Protein AF-A0AAV5UYU9-F1 (afdb_monomer)

pLDDT: mean 87.35, std 13.4, range [44.94, 98.0]

Foldseek 3Di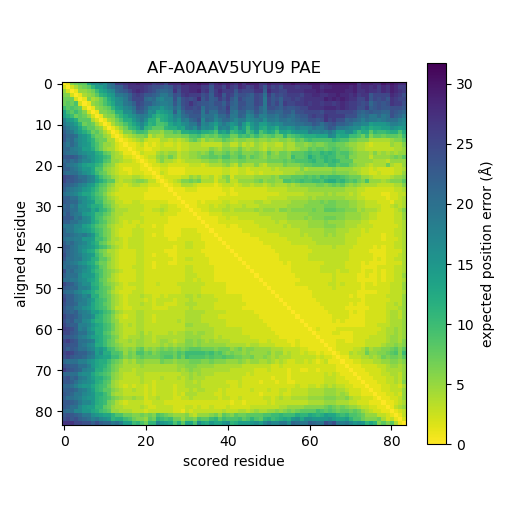:
DDPDPPPPDPPQFDWDDFPQWIDRLFWIDGPPDDIDGDDPVLSVLVVVLVVQQVVLVVVCVCVVVVNDPRDDRRDDDDDDPDGD

Radius of gyration: 17.73 Å; Cα contacts (8 Å, |Δi|>4): 84; chains: 1; bounding box: 38×56×36 Å

Organism: NCBI:txid1538716

Nearest PDB structures (foldseek):
  8t5j-assembly1_A  TM=3.826E-01  e=1.576E+00  Francisella philomiragia
  6akf-assembly4_G  TM=4.716E-01  e=7.646E+00  Mus musculus

Secondary structure (DSSP, 8-state):
------------PPPEEETTEEE-SSEEEETTS--EEPPHHHHHHHHHHHHHHHHHHHHHHHHHTTSSPPPPPPPPP--SS---

Solvent-accessible surface area (backbone atoms only — not comparable to full-atom values): 5382 Å² total; per-residue (Å²): 137,85,84,80,80,79,80,79,76,80,78,82,53,65,77,44,77,55,81,66,29,39,30,50,76,50,39,43,37,38,81,97,52,81,71,38,73,54,52,72,69,54,46,52,51,51,53,52,47,53,54,44,47,57,51,44,53,54,42,46,56,34,25,80,69,70,74,46,70,83,66,78,77,72,76,79,88,73,89,55,94,69,74,121

Mean predicted aligned error: 7.45 Å

Structure (mmCIF, N/CA/C/O backbone):
data_AF-A0AAV5UYU9-F1
#
_entry.id   AF-A0AAV5UYU9-F1
#
loop_
_atom_site.group_PDB
_atom_site.id
_atom_site.type_symbol
_atom_site.label_atom_id
_atom_site.label_alt_id
_atom_site.label_comp_id
_atom_site.label_asym_id
_atom_site.label_entity_id
_atom_site.label_seq_id
_atom_site.pdbx_PDB_ins_code
_atom_site.Cartn_x
_atom_site.Cartn_y
_atom_site.Cartn_z
_atom_site.occupancy
_atom_site.B_iso_or_equiv
_atom_site.auth_seq_id
_atom_site.auth_comp_id
_atom_site.auth_asym_id
_atom_site.auth_atom_id
_atom_site.pdbx_PDB_model_num
ATOM 1 N N . LEU A 1 1 ? -9.839 44.333 14.157 1.00 44.94 1 LEU A N 1
ATOM 2 C CA . LEU A 1 1 ? -10.588 43.121 13.761 1.00 44.94 1 LEU A CA 1
ATOM 3 C C . LEU A 1 1 ? -9.643 42.270 12.907 1.00 44.94 1 LEU A C 1
ATOM 5 O O . LEU A 1 1 ? -9.443 42.599 11.747 1.00 44.94 1 LEU A O 1
ATOM 9 N N . PHE A 1 2 ? -8.948 41.287 13.487 1.00 49.00 2 PHE A N 1
ATOM 10 C CA . PHE A 1 2 ? -8.052 40.400 12.731 1.00 49.00 2 PHE A CA 1
ATOM 11 C C . PHE A 1 2 ? -8.866 39.196 12.247 1.00 49.00 2 PHE A C 1
ATOM 13 O O . PHE A 1 2 ? -9.227 38.332 13.040 1.00 49.00 2 PHE A O 1
ATOM 20 N N . LEU A 1 3 ? -9.205 39.174 10.957 1.00 57.22 3 LEU A N 1
ATOM 21 C CA . LEU A 1 3 ? -9.784 38.007 10.292 1.00 57.22 3 LEU A CA 1
ATOM 22 C C . LEU A 1 3 ? -8.676 36.961 10.125 1.00 57.22 3 LEU A C 1
ATOM 24 O O . LEU A 1 3 ? -7.861 37.049 9.210 1.00 57.22 3 LEU A O 1
ATOM 28 N N . ALA A 1 4 ? -8.617 35.998 11.044 1.00 61.50 4 ALA A N 1
ATOM 29 C CA . ALA A 1 4 ? -7.784 34.814 10.892 1.00 61.50 4 ALA A CA 1
ATOM 30 C C . ALA A 1 4 ? -8.426 33.904 9.835 1.00 61.50 4 ALA A C 1
ATOM 32 O O . ALA A 1 4 ? -9.445 33.262 10.083 1.00 61.50 4 ALA A O 1
ATOM 33 N N . LEU A 1 5 ? -7.850 33.892 8.633 1.00 64.31 5 LEU A N 1
ATOM 34 C CA . LEU A 1 5 ? -8.236 32.992 7.554 1.00 64.31 5 LEU A CA 1
ATOM 35 C C . LEU A 1 5 ? -7.653 31.604 7.870 1.00 64.31 5 LEU A C 1
ATOM 37 O O . LEU A 1 5 ? -6.476 31.345 7.625 1.00 64.31 5 LEU A O 1
ATOM 41 N N . SER A 1 6 ? -8.448 30.727 8.482 1.00 66.19 6 SER A N 1
ATOM 42 C CA . SER A 1 6 ? -8.064 29.331 8.707 1.00 66.19 6 SER A CA 1
ATOM 43 C C . SER A 1 6 ? -7.948 28.617 7.358 1.00 66.19 6 SER A C 1
ATOM 45 O O . SER A 1 6 ? -8.951 28.261 6.742 1.00 66.19 6 SER A O 1
ATOM 47 N N . LEU A 1 7 ? -6.715 28.433 6.882 1.00 61.62 7 LEU A N 1
ATOM 48 C CA . LEU A 1 7 ? -6.386 27.565 5.753 1.00 61.62 7 LEU A CA 1
ATOM 49 C C . LEU A 1 7 ? -6.716 26.123 6.148 1.00 61.62 7 LEU A C 1
ATOM 51 O O . LEU A 1 7 ? -5.929 25.462 6.821 1.00 61.62 7 LEU A O 1
ATOM 55 N N . VAL A 1 8 ? -7.893 25.637 5.759 1.00 63.03 8 VAL A N 1
ATOM 56 C CA . VAL A 1 8 ? -8.216 24.214 5.867 1.00 63.03 8 VAL A CA 1
ATOM 57 C C . VAL A 1 8 ? -7.426 23.502 4.771 1.00 63.03 8 VAL A C 1
ATOM 59 O O . VAL A 1 8 ? -7.789 23.565 3.596 1.00 63.03 8 VAL A O 1
ATOM 62 N N . SER A 1 9 ? -6.302 22.877 5.120 1.00 60.59 9 SER A N 1
ATOM 63 C CA . SER A 1 9 ? -5.588 22.000 4.195 1.00 60.59 9 SER A CA 1
ATOM 64 C C . SER A 1 9 ? -6.434 20.752 3.967 1.00 60.59 9 SER A C 1
ATOM 66 O O . SER A 1 9 ? -6.616 19.945 4.875 1.00 60.59 9 SER A O 1
ATOM 68 N N . ALA A 1 10 ? -6.964 20.591 2.756 1.00 59.31 10 ALA A N 1
ATOM 69 C CA . ALA A 1 10 ? -7.518 19.315 2.332 1.00 59.31 10 ALA A CA 1
ATOM 70 C C . ALA A 1 10 ? -6.359 18.314 2.230 1.00 59.31 10 ALA A C 1
ATOM 72 O O . ALA A 1 10 ? -5.571 18.358 1.285 1.00 59.31 10 ALA A O 1
ATOM 73 N N . GLU A 1 11 ? -6.219 17.446 3.229 1.00 59.78 11 GLU A N 1
ATOM 74 C CA . GLU A 1 11 ? -5.290 16.326 3.151 1.00 59.78 11 GLU A CA 1
ATOM 75 C C . GLU A 1 11 ? -5.847 15.319 2.140 1.00 59.78 11 GLU A C 1
ATOM 77 O O . GLU A 1 11 ? -6.816 14.599 2.387 1.00 59.78 11 GLU A O 1
ATOM 82 N N . TYR A 1 12 ? -5.265 15.317 0.940 1.00 60.38 12 TYR A N 1
ATOM 83 C CA . TYR A 1 12 ? -5.555 14.318 -0.079 1.00 60.38 12 TYR A CA 1
ATOM 84 C C . TYR A 1 12 ? -4.907 13.001 0.335 1.00 60.38 12 TYR A C 1
ATOM 86 O O . TYR A 1 12 ? -3.759 12.720 -0.011 1.00 60.38 12 TYR A O 1
ATOM 94 N N . TYR A 1 13 ? -5.640 12.180 1.079 1.00 67.44 13 TYR A N 1
ATOM 95 C CA . TYR A 1 13 ? -5.172 10.836 1.368 1.00 67.44 13 TYR A CA 1
ATOM 96 C C . TYR A 1 13 ? -5.313 9.946 0.135 1.00 67.44 13 TYR A C 1
ATOM 98 O O . TYR A 1 13 ? -6.410 9.743 -0.398 1.00 67.44 13 TYR A O 1
ATOM 106 N N . MET A 1 14 ? -4.188 9.391 -0.308 1.00 75.81 14 MET A N 1
ATOM 107 C CA . MET A 1 14 ? -4.156 8.437 -1.409 1.00 75.81 14 MET A CA 1
ATOM 108 C C . MET A 1 14 ? -4.890 7.153 -1.000 1.00 75.81 14 MET A C 1
ATOM 110 O O . MET A 1 14 ? -4.551 6.523 0.003 1.00 75.81 14 MET A O 1
ATOM 114 N N . GLN A 1 15 ? -5.901 6.766 -1.779 1.00 85.25 15 GLN A N 1
ATOM 115 C CA . GLN A 1 15 ? -6.623 5.515 -1.559 1.00 85.25 15 GLN A CA 1
ATOM 116 C C . GLN A 1 15 ? -5.764 4.351 -2.047 1.00 85.25 15 GLN A C 1
ATOM 118 O O . GLN A 1 15 ? -5.364 4.321 -3.210 1.00 85.25 15 GLN A O 1
ATOM 123 N N . TH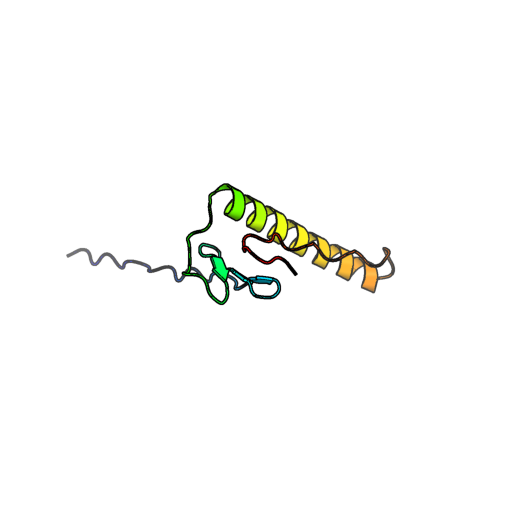R A 1 16 ? -5.496 3.389 -1.172 1.00 87.06 16 THR A N 1
ATOM 124 C CA . THR A 1 16 ? -4.720 2.192 -1.513 1.00 87.06 16 THR A CA 1
ATOM 125 C C . THR A 1 16 ? -5.574 0.950 -1.280 1.00 87.06 16 THR A C 1
ATOM 127 O O . THR A 1 16 ? -6.262 0.872 -0.267 1.00 87.06 16 THR A O 1
ATOM 130 N N . TYR A 1 17 ? -5.550 -0.009 -2.208 1.00 87.38 17 TYR A N 1
ATOM 131 C CA . TYR A 1 17 ? -6.410 -1.195 -2.178 1.00 87.38 17 TYR A CA 1
ATOM 132 C C . TYR A 1 17 ? -5.582 -2.481 -2.119 1.00 87.38 17 TYR A C 1
ATOM 134 O O . TYR A 1 17 ? -4.588 -2.604 -2.830 1.00 87.38 17 TYR A O 1
ATOM 142 N N . SER A 1 18 ? -6.014 -3.439 -1.298 1.00 82.88 18 SER A N 1
ATOM 143 C CA . SER A 1 18 ? -5.436 -4.783 -1.184 1.00 82.88 18 SER A CA 1
ATOM 144 C C . SER A 1 18 ? -6.559 -5.811 -1.056 1.00 82.88 18 SER A C 1
ATOM 146 O O . SER A 1 18 ? -7.071 -6.022 0.040 1.00 82.88 18 SER A O 1
ATOM 148 N N . GLY A 1 19 ? -6.971 -6.444 -2.156 1.00 82.81 19 GLY A N 1
ATOM 149 C CA . GLY A 1 19 ? -8.093 -7.391 -2.137 1.00 82.81 19 GLY A CA 1
ATOM 150 C C . GLY A 1 19 ? -9.386 -6.728 -1.642 1.00 82.81 19 GLY A C 1
ATOM 151 O O . GLY A 1 19 ? -9.874 -5.781 -2.257 1.00 82.81 19 GLY A O 1
ATOM 152 N N . THR A 1 20 ? -9.918 -7.194 -0.509 1.00 84.44 20 THR A N 1
ATOM 153 C CA . THR A 1 20 ? -11.108 -6.631 0.162 1.00 84.44 20 THR A CA 1
ATOM 154 C C . THR A 1 20 ? -10.812 -5.410 1.043 1.00 84.44 20 THR A C 1
ATOM 156 O O . THR A 1 20 ? -11.738 -4.843 1.629 1.00 84.44 20 THR A O 1
ATOM 159 N N . CYS A 1 21 ? -9.547 -4.997 1.140 1.00 89.69 21 CYS A N 1
ATOM 160 C CA . CYS A 1 21 ? -9.087 -3.892 1.974 1.00 89.69 21 CYS A CA 1
ATOM 161 C C . CYS A 1 21 ? -8.942 -2.596 1.194 1.00 89.69 21 CYS A C 1
ATOM 163 O O . CYS A 1 21 ? -8.367 -2.576 0.102 1.00 89.69 21 CYS A O 1
ATOM 165 N N . ARG A 1 22 ? -9.351 -1.491 1.813 1.00 92.25 22 ARG A N 1
ATOM 166 C CA . ARG A 1 22 ? -9.046 -0.132 1.364 1.00 92.25 22 ARG A CA 1
ATOM 167 C C . ARG A 1 22 ? -8.438 0.672 2.508 1.00 92.25 22 ARG A C 1
ATOM 169 O O . ARG A 1 22 ? -8.913 0.616 3.637 1.00 92.25 22 ARG A O 1
ATOM 176 N N . TYR A 1 23 ? -7.437 1.478 2.190 1.00 92.31 23 TYR A N 1
ATOM 177 C CA . TYR A 1 23 ? -6.736 2.360 3.115 1.00 92.31 23 TYR A CA 1
ATOM 178 C C . TYR A 1 23 ? -6.836 3.806 2.628 1.00 92.31 23 TYR A C 1
ATOM 180 O O . TYR A 1 23 ? -6.521 4.071 1.469 1.00 92.31 23 TYR A O 1
ATOM 188 N N . ASN A 1 24 ? -7.217 4.745 3.498 1.00 88.88 24 ASN A N 1
ATOM 189 C CA . ASN A 1 24 ? -7.219 6.187 3.194 1.00 88.88 24 ASN A CA 1
ATOM 190 C C . ASN A 1 24 ? -6.143 6.946 3.988 1.00 88.88 24 ASN A C 1
ATOM 192 O O . ASN A 1 24 ? -6.400 8.020 4.518 1.00 88.88 24 ASN A O 1
ATOM 196 N N . GLY A 1 25 ? -4.957 6.360 4.146 1.00 83.06 25 GLY A N 1
ATOM 197 C CA . GLY A 1 25 ? -3.840 6.975 4.873 1.00 83.06 25 GLY A CA 1
ATOM 198 C C . GLY A 1 25 ? -4.000 7.055 6.396 1.00 83.06 25 GLY A C 1
ATOM 199 O O . GLY A 1 25 ? -2.996 7.225 7.071 1.00 83.06 25 GLY A O 1
ATOM 200 N N . MET A 1 26 ? -5.209 6.894 6.943 1.00 90.81 26 MET A N 1
ATOM 201 C CA . MET A 1 26 ? -5.448 6.882 8.396 1.00 90.81 26 MET A CA 1
ATOM 202 C C . MET A 1 26 ? -6.422 5.800 8.859 1.00 90.81 26 MET A C 1
ATOM 204 O O . MET A 1 26 ? -6.436 5.454 10.034 1.00 90.81 26 MET A O 1
ATOM 208 N N . THR A 1 27 ? -7.270 5.287 7.970 1.00 94.19 27 THR A N 1
ATOM 209 C CA . THR A 1 27 ? -8.341 4.336 8.290 1.00 94.19 27 THR A CA 1
ATOM 210 C C . THR A 1 27 ? -8.195 3.087 7.432 1.00 94.19 27 THR A C 1
ATOM 212 O O . THR A 1 27 ? -7.931 3.172 6.227 1.00 94.19 27 THR A O 1
ATOM 215 N N . VAL A 1 28 ? -8.405 1.932 8.057 1.00 94.75 28 VAL A N 1
ATOM 216 C CA . VAL A 1 28 ? -8.584 0.639 7.398 1.00 94.75 28 VAL A CA 1
ATOM 217 C C . VAL A 1 28 ? -10.075 0.405 7.189 1.00 94.75 28 VAL A C 1
ATOM 219 O O . VAL A 1 28 ? -10.863 0.479 8.131 1.00 94.75 28 VAL A O 1
ATOM 222 N N . TYR A 1 29 ? -10.453 0.110 5.949 1.00 94.25 29 TYR A N 1
ATOM 223 C CA . TYR A 1 29 ? -11.791 -0.326 5.569 1.00 94.25 29 TYR A CA 1
ATOM 224 C C . TYR A 1 29 ? -11.713 -1.761 5.055 1.00 94.25 29 TYR A C 1
ATOM 226 O O . TYR A 1 29 ? -10.953 -2.037 4.126 1.00 94.25 29 TYR A O 1
ATOM 234 N N . GLU A 1 30 ? -12.529 -2.647 5.614 1.00 93.75 30 GLU A N 1
ATOM 235 C CA . GLU A 1 30 ? -12.653 -4.042 5.192 1.00 93.75 30 GLU A CA 1
ATOM 236 C C . GLU A 1 30 ? -14.134 -4.388 5.027 1.00 93.75 30 GLU A C 1
ATOM 238 O O . GLU A 1 30 ? -14.971 -3.999 5.840 1.00 93.75 30 GLU A O 1
ATOM 243 N N . SER A 1 31 ? -14.481 -5.106 3.959 1.00 88.94 31 SER A N 1
ATOM 244 C CA . SER A 1 31 ? -15.861 -5.559 3.761 1.00 88.94 31 SER A CA 1
ATOM 245 C C . SER A 1 31 ? -16.299 -6.482 4.905 1.00 88.94 31 SER A C 1
ATOM 247 O O . SER A 1 31 ? -15.617 -7.457 5.204 1.00 88.94 31 SER A O 1
ATOM 249 N N . GLY A 1 32 ? -17.439 -6.180 5.535 1.00 91.19 32 GLY A N 1
ATOM 250 C CA . GLY A 1 32 ? -17.983 -6.971 6.646 1.00 91.19 32 GLY A CA 1
ATOM 251 C C . GLY A 1 32 ? -17.472 -6.586 8.039 1.00 91.19 32 GLY A C 1
ATOM 252 O O . GLY A 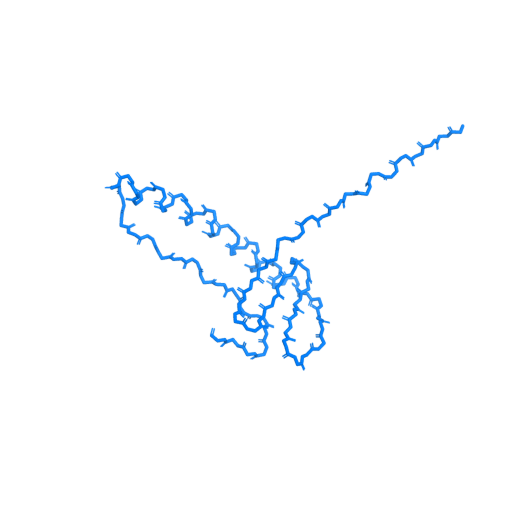1 32 ? -17.908 -7.197 9.010 1.00 91.19 32 GLY A O 1
ATOM 253 N N . TYR A 1 33 ? -16.612 -5.569 8.151 1.00 92.75 33 TYR A N 1
ATOM 254 C CA . TYR A 1 33 ? -16.105 -5.054 9.424 1.00 92.75 33 TYR A CA 1
ATOM 255 C C . TYR A 1 33 ? -16.278 -3.536 9.509 1.00 92.75 33 TYR A C 1
ATOM 257 O O . TYR A 1 33 ? -16.257 -2.835 8.493 1.00 92.75 33 TYR A O 1
ATOM 265 N N . ASP A 1 34 ? -16.420 -3.021 10.730 1.00 95.44 34 ASP A N 1
ATOM 266 C CA . ASP A 1 34 ? -16.461 -1.578 10.950 1.00 95.44 34 ASP A CA 1
ATOM 267 C C . ASP A 1 34 ? -15.105 -0.936 10.606 1.00 95.44 34 ASP A C 1
ATOM 269 O O . ASP A 1 34 ? -14.051 -1.502 10.923 1.00 95.44 34 ASP A O 1
ATOM 273 N N . PRO A 1 35 ? -15.093 0.255 9.974 1.00 95.25 35 PRO A N 1
ATOM 274 C CA . PRO A 1 35 ? -13.859 0.986 9.729 1.00 95.25 35 PRO A CA 1
ATOM 275 C C . PRO A 1 35 ? -13.122 1.272 11.035 1.00 95.25 35 PRO A C 1
ATOM 277 O O . PRO A 1 35 ? -13.726 1.707 12.017 1.00 95.25 35 PRO A O 1
ATOM 280 N N . ARG A 1 36 ? -11.800 1.100 11.026 1.00 95.81 36 ARG A N 1
ATOM 281 C CA . ARG A 1 36 ? -10.958 1.360 12.199 1.00 95.81 36 ARG A CA 1
ATOM 282 C C . ARG A 1 36 ? -9.776 2.261 11.860 1.00 95.81 36 ARG A C 1
ATOM 284 O O . ARG A 1 36 ? -9.274 2.197 10.734 1.00 95.81 36 ARG A O 1
ATOM 291 N N . PRO A 1 37 ? -9.290 3.074 12.811 1.00 96.06 37 PRO A N 1
ATOM 292 C CA . PRO A 1 37 ? -8.044 3.796 12.612 1.00 96.06 37 PRO A CA 1
ATOM 293 C C . PRO A 1 37 ? -6.881 2.814 12.425 1.00 96.06 37 PRO A C 1
ATOM 295 O O . PRO A 1 37 ? -6.876 1.703 12.969 1.00 96.06 37 PRO A O 1
ATOM 298 N N . MET A 1 38 ? -5.896 3.243 11.646 1.00 94.81 38 MET A N 1
ATOM 299 C CA . MET A 1 38 ? -4.600 2.587 11.573 1.00 94.81 38 MET A CA 1
ATOM 300 C C . MET A 1 38 ? -3.841 2.787 12.884 1.00 94.81 38 MET A C 1
ATOM 302 O O . MET A 1 38 ? -3.913 3.850 13.503 1.00 94.81 38 MET A O 1
ATOM 306 N N . THR A 1 39 ? -3.081 1.778 13.297 1.00 96.50 39 THR A N 1
ATOM 307 C CA . THR A 1 39 ? -2.095 1.939 14.370 1.00 96.50 39 THR A CA 1
ATOM 308 C C . THR A 1 39 ? -0.868 2.701 13.858 1.00 96.50 39 THR A C 1
ATOM 310 O O . THR A 1 39 ? -0.628 2.789 12.652 1.00 96.50 39 THR A O 1
ATOM 313 N N . ASN A 1 40 ? -0.039 3.221 14.767 1.00 96.44 40 ASN A N 1
ATOM 314 C CA . ASN A 1 40 ? 1.219 3.877 14.387 1.00 96.44 40 ASN A CA 1
ATOM 315 C C . ASN A 1 40 ? 2.152 2.942 13.599 1.00 96.44 40 ASN A C 1
ATOM 317 O O . ASN A 1 40 ? 2.825 3.380 12.668 1.00 96.44 40 ASN A O 1
ATOM 321 N N . ASP A 1 41 ? 2.163 1.651 13.929 1.00 97.12 41 ASP A N 1
ATOM 322 C CA . ASP A 1 41 ? 2.983 0.667 13.224 1.00 97.12 41 ASP A CA 1
ATOM 323 C C . ASP A 1 41 ? 2.461 0.402 11.805 1.00 97.12 41 ASP A C 1
ATOM 325 O O . ASP A 1 41 ? 3.253 0.276 10.870 1.00 97.12 41 ASP A O 1
ATOM 329 N N . GLU A 1 42 ? 1.140 0.371 11.614 1.00 95.25 42 GLU A N 1
ATOM 330 C CA . GLU A 1 42 ? 0.511 0.241 10.292 1.00 95.25 42 GLU A CA 1
ATOM 331 C C . GLU A 1 42 ? 0.785 1.475 9.420 1.00 95.25 42 GLU A C 1
ATOM 333 O O . GLU A 1 42 ? 1.141 1.344 8.246 1.00 95.25 42 GLU A O 1
ATOM 338 N N . LEU A 1 43 ? 0.715 2.675 10.008 1.00 94.75 43 LEU A N 1
ATOM 339 C CA . LEU A 1 43 ? 1.093 3.925 9.342 1.00 94.75 43 LEU A CA 1
ATOM 340 C C . LEU A 1 43 ? 2.560 3.898 8.897 1.00 94.75 43 LEU A C 1
ATOM 342 O O . LEU A 1 43 ? 2.866 4.197 7.741 1.00 94.75 43 LEU A O 1
ATOM 346 N N . ASN A 1 44 ? 3.469 3.473 9.776 1.00 95.69 44 ASN A N 1
ATOM 347 C CA . ASN A 1 44 ? 4.890 3.348 9.451 1.00 95.69 44 ASN A CA 1
ATOM 348 C C . ASN A 1 44 ? 5.133 2.344 8.313 1.00 95.69 44 ASN A C 1
ATOM 350 O O . ASN A 1 44 ? 5.925 2.611 7.407 1.00 95.69 44 ASN A O 1
ATOM 354 N N . GLN A 1 45 ? 4.417 1.218 8.300 1.00 95.31 45 GLN A N 1
ATOM 355 C CA . GLN A 1 45 ? 4.491 0.250 7.202 1.00 95.31 45 GLN A CA 1
ATOM 356 C C . GLN A 1 45 ? 3.986 0.836 5.874 1.00 95.31 45 GLN A C 1
ATOM 358 O O . GLN A 1 45 ? 4.604 0.608 4.832 1.00 95.31 45 GLN A O 1
ATOM 363 N N . MET A 1 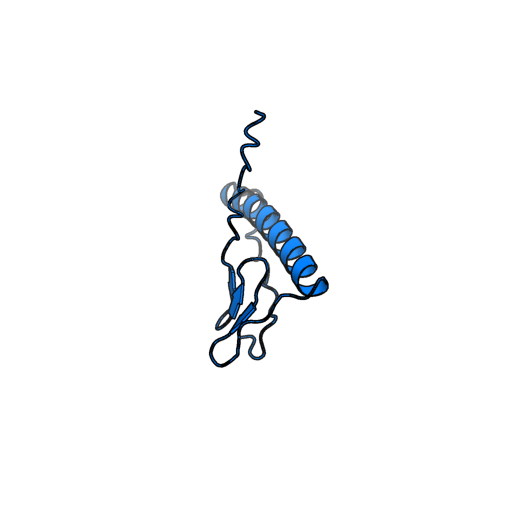46 ? 2.924 1.648 5.892 1.00 93.50 46 MET A N 1
ATOM 364 C CA . MET A 1 46 ? 2.437 2.351 4.697 1.00 93.50 46 MET A CA 1
ATOM 365 C C . MET A 1 46 ? 3.428 3.401 4.176 1.00 93.50 46 MET A C 1
ATOM 367 O O . MET A 1 46 ? 3.558 3.574 2.959 1.00 93.50 46 MET A O 1
ATOM 371 N N . LEU A 1 47 ? 4.172 4.070 5.063 1.00 93.19 47 LEU A N 1
ATOM 372 C CA . LEU A 1 47 ? 5.253 4.981 4.671 1.00 93.19 47 LEU A CA 1
ATOM 373 C C . LEU A 1 47 ? 6.391 4.231 3.968 1.00 93.19 47 LEU A C 1
ATOM 375 O O . LEU A 1 47 ? 6.861 4.662 2.911 1.00 93.19 47 LEU A O 1
ATOM 379 N N . VAL A 1 48 ? 6.798 3.079 4.510 1.00 95.81 48 VAL A N 1
ATOM 380 C CA . VAL A 1 48 ? 7.813 2.217 3.885 1.00 95.81 48 VAL A CA 1
ATOM 381 C C . VAL A 1 48 ? 7.340 1.734 2.513 1.00 95.81 48 VAL A C 1
ATOM 383 O O . VAL A 1 48 ? 8.068 1.884 1.531 1.00 95.81 48 VAL A O 1
ATOM 386 N N . TYR A 1 49 ? 6.106 1.236 2.415 1.00 93.81 49 TYR A N 1
ATOM 387 C CA . TYR A 1 49 ? 5.497 0.809 1.154 1.00 93.81 49 TYR A CA 1
ATOM 388 C C . TYR A 1 49 ? 5.471 1.932 0.104 1.00 93.81 49 TYR A C 1
ATOM 390 O O . TYR A 1 49 ? 5.830 1.720 -1.056 1.00 93.81 49 TYR A O 1
ATOM 398 N N . SER A 1 50 ? 5.133 3.158 0.511 1.00 92.50 50 SER A N 1
ATOM 399 C CA . SER A 1 50 ? 5.136 4.323 -0.384 1.00 92.50 50 SER A CA 1
ATOM 400 C C . SER A 1 50 ? 6.541 4.641 -0.914 1.00 92.50 50 SER A C 1
ATOM 402 O O . SER A 1 50 ? 6.716 4.942 -2.098 1.00 92.50 50 SER A O 1
ATOM 404 N N . SER A 1 51 ? 7.566 4.522 -0.064 1.00 95.75 51 SER A N 1
ATOM 405 C CA . SER A 1 51 ? 8.968 4.680 -0.472 1.00 95.75 51 SER A CA 1
ATOM 406 C C . SER A 1 51 ? 9.398 3.603 -1.476 1.00 95.75 51 SER A C 1
ATOM 408 O O . SER A 1 51 ? 10.017 3.912 -2.499 1.00 95.75 51 SER A O 1
ATOM 410 N N . GLN A 1 52 ? 9.002 2.349 -1.244 1.00 96.25 52 GLN A N 1
ATOM 411 C CA . GLN A 1 52 ? 9.272 1.240 -2.161 1.00 96.25 52 GLN A CA 1
ATOM 412 C C . GLN A 1 52 ? 8.613 1.458 -3.53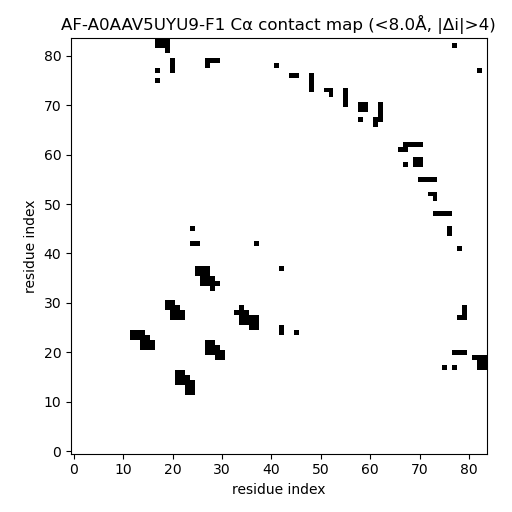0 1.00 96.25 52 GLN A C 1
ATOM 414 O O . GLN A 1 52 ? 9.250 1.213 -4.552 1.00 96.25 52 GLN A O 1
ATOM 419 N N . TRP A 1 53 ? 7.387 1.990 -3.590 1.00 94.56 53 TRP A N 1
ATOM 420 C CA . TRP A 1 53 ? 6.735 2.330 -4.865 1.00 94.56 53 TRP A CA 1
ATOM 421 C C . TRP A 1 53 ? 7.468 3.409 -5.651 1.00 94.56 53 TRP A C 1
ATOM 423 O O . TRP A 1 53 ? 7.609 3.305 -6.872 1.00 94.56 53 TRP A O 1
ATOM 433 N N . LYS A 1 54 ? 7.992 4.424 -4.959 1.00 95.81 54 LYS A N 1
ATOM 434 C CA . LYS A 1 54 ? 8.830 5.447 -5.589 1.00 95.81 54 LYS A CA 1
ATOM 435 C C . LYS A 1 54 ? 10.090 4.829 -6.202 1.00 95.81 54 LYS A C 1
ATOM 437 O O . LYS A 1 54 ? 10.450 5.163 -7.330 1.00 95.81 54 LYS A O 1
ATOM 442 N N . GLN A 1 55 ? 10.741 3.913 -5.485 1.00 97.38 55 GLN A N 1
ATOM 443 C CA . GLN A 1 55 ? 11.912 3.191 -5.993 1.00 97.38 55 GLN A CA 1
ATOM 444 C C . GLN A 1 55 ? 11.558 2.284 -7.177 1.00 97.38 55 GLN A C 1
ATOM 446 O O . GLN A 1 55 ? 12.258 2.307 -8.188 1.00 97.38 55 GLN A O 1
ATOM 451 N N . TYR A 1 56 ? 10.444 1.557 -7.094 1.00 97.25 56 TYR A N 1
ATOM 452 C CA . TYR A 1 56 ? 9.945 0.717 -8.179 1.00 97.25 56 TYR A CA 1
ATOM 453 C C . TYR A 1 56 ? 9.698 1.519 -9.464 1.00 97.25 56 TYR A C 1
ATOM 455 O O . TYR A 1 56 ? 10.074 1.073 -10.547 1.00 97.25 56 TYR A O 1
ATOM 463 N N . GLY A 1 57 ? 9.146 2.735 -9.367 1.00 97.19 57 GLY A N 1
ATOM 464 C CA . GLY A 1 57 ? 8.971 3.622 -10.523 1.00 97.19 57 GLY A CA 1
ATOM 465 C C . GLY A 1 57 ? 10.295 3.988 -11.206 1.00 97.19 57 GLY A C 1
ATOM 466 O O . GLY A 1 57 ? 10.399 3.942 -12.433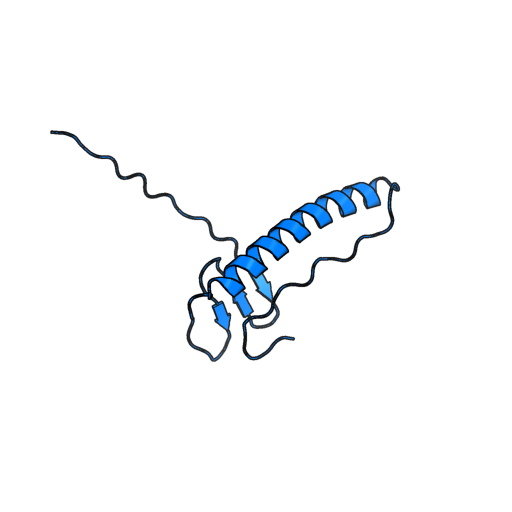 1.00 97.19 57 GLY A O 1
ATOM 467 N N . ILE A 1 58 ?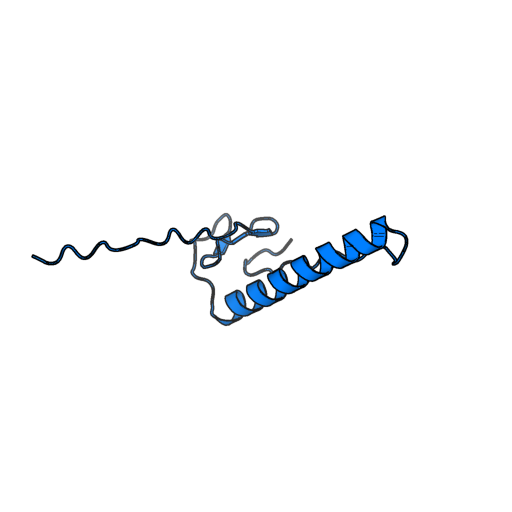 11.338 4.279 -10.421 1.00 97.56 58 ILE A N 1
ATOM 468 C CA . ILE A 1 58 ? 12.689 4.552 -10.940 1.00 97.56 58 ILE A CA 1
ATOM 469 C C . ILE A 1 58 ? 13.260 3.311 -11.635 1.00 97.56 58 ILE A C 1
ATOM 471 O O . ILE A 1 58 ? 13.742 3.405 -12.765 1.00 97.56 58 ILE A O 1
ATOM 475 N N . GLN A 1 59 ? 13.182 2.150 -10.981 1.00 97.81 59 GLN A N 1
ATOM 476 C CA . GLN A 1 59 ? 13.686 0.885 -11.521 1.00 97.81 59 GLN A CA 1
ATOM 477 C C . GLN A 1 59 ? 12.947 0.483 -12.802 1.00 97.81 59 GLN A C 1
ATOM 479 O O . GLN A 1 59 ? 13.571 0.057 -13.770 1.00 97.81 59 GLN A O 1
ATOM 484 N N . THR A 1 60 ? 11.633 0.699 -12.854 1.00 97.94 60 THR A N 1
ATOM 485 C CA . THR A 1 60 ? 10.818 0.462 -14.051 1.00 97.94 60 THR A CA 1
ATOM 486 C C . THR A 1 60 ? 11.275 1.370 -15.191 1.00 97.94 60 THR A C 1
ATOM 488 O O . THR A 1 60 ? 11.460 0.917 -16.318 1.00 97.94 60 THR A O 1
ATOM 491 N N . GLY A 1 61 ? 11.552 2.646 -14.905 1.00 97.56 61 GLY A N 1
ATOM 492 C CA . GLY A 1 61 ? 12.132 3.565 -15.885 1.00 97.56 61 GLY A CA 1
ATOM 493 C C . GLY A 1 61 ? 13.509 3.125 -16.401 1.00 97.56 61 GLY A C 1
ATOM 494 O O . GLY A 1 61 ? 13.823 3.348 -17.568 1.00 97.56 61 GLY A O 1
ATOM 495 N N . GLN A 1 62 ? 14.331 2.485 -15.565 1.00 97.81 62 GLN A N 1
ATOM 496 C CA . GLN A 1 62 ? 15.617 1.908 -15.979 1.00 97.81 62 GLN A CA 1
ATOM 497 C C . GLN A 1 62 ? 15.443 0.642 -16.829 1.00 97.81 62 GLN A C 1
ATOM 499 O O . GLN A 1 62 ? 16.173 0.474 -17.806 1.00 97.81 62 GLN A O 1
ATOM 504 N N . TYR A 1 63 ? 14.463 -0.208 -16.504 1.00 97.38 63 TYR A N 1
ATOM 505 C CA . TYR A 1 63 ? 14.100 -1.378 -17.308 1.00 97.38 63 TYR A CA 1
ATOM 506 C C . TYR A 1 63 ? 13.700 -0.980 -18.736 1.00 97.38 63 TYR A C 1
ATOM 508 O O . TYR A 1 63 ? 14.254 -1.511 -19.694 1.00 97.38 63 TYR A O 1
ATOM 516 N N . TRP A 1 64 ? 12.846 0.038 -18.902 1.00 96.81 64 TRP A N 1
ATOM 517 C CA . TRP A 1 64 ? 12.452 0.532 -20.232 1.00 96.81 64 TRP A CA 1
ATOM 518 C C . TRP A 1 64 ? 13.607 1.130 -21.048 1.00 96.81 64 TRP A C 1
ATOM 520 O O . TRP A 1 64 ? 13.521 1.207 -22.271 1.00 96.81 64 TRP A O 1
ATOM 530 N N . LYS A 1 65 ? 14.701 1.531 -20.391 1.00 98.00 65 LYS A N 1
ATOM 531 C CA . LYS A 1 65 ? 15.944 1.980 -21.042 1.00 98.00 65 LYS A CA 1
ATOM 532 C C . LYS A 1 65 ? 16.916 0.832 -21.346 1.00 98.00 65 LYS A C 1
ATOM 534 O O . LYS A 1 65 ? 18.009 1.096 -21.835 1.00 98.00 65 LYS A O 1
ATOM 539 N N . GLY A 1 66 ? 16.561 -0.412 -21.018 1.00 96.75 66 GLY A N 1
ATOM 540 C CA . GLY A 1 66 ? 17.430 -1.581 -21.171 1.00 96.75 66 GLY A CA 1
ATOM 541 C C . GLY A 1 66 ? 18.626 -1.602 -20.214 1.00 96.75 66 GLY A C 1
ATOM 542 O O . GLY A 1 66 ? 19.595 -2.307 -20.472 1.00 96.75 66 GLY A O 1
ATOM 543 N N . LEU A 1 67 ? 18.588 -0.818 -19.129 1.00 95.81 67 LEU A N 1
ATOM 544 C CA . LEU A 1 67 ? 19.712 -0.692 -18.192 1.00 95.81 67 LEU A CA 1
ATOM 545 C C . LEU A 1 67 ? 19.695 -1.762 -17.098 1.00 95.81 67 LEU A C 1
ATOM 547 O O . LEU A 1 67 ? 20.745 -2.096 -16.566 1.00 95.81 67 LEU A O 1
ATOM 551 N N . ASN A 1 68 ? 18.510 -2.269 -16.752 1.00 95.50 68 ASN A N 1
ATOM 552 C CA . ASN A 1 68 ? 18.291 -3.222 -15.667 1.00 95.50 68 ASN A CA 1
ATOM 553 C C . ASN A 1 68 ? 17.218 -4.249 -16.050 1.00 95.50 68 ASN A C 1
ATOM 555 O O . ASN A 1 68 ? 16.435 -4.032 -16.974 1.00 95.50 68 ASN A O 1
ATOM 559 N N . SER A 1 69 ? 17.168 -5.358 -15.308 1.00 96.56 69 SER A N 1
ATOM 560 C CA . SER A 1 69 ? 16.067 -6.329 -15.394 1.00 96.56 69 SER A CA 1
ATOM 561 C C . SER A 1 69 ? 14.752 -5.757 -14.849 1.00 96.56 69 SER A C 1
ATOM 563 O O . SER A 1 69 ? 14.755 -4.761 -14.121 1.00 96.56 69 SER A O 1
ATOM 565 N N . MET A 1 70 ? 13.628 -6.379 -15.219 1.00 96.12 70 MET A N 1
ATOM 566 C CA . MET A 1 70 ? 12.300 -5.972 -14.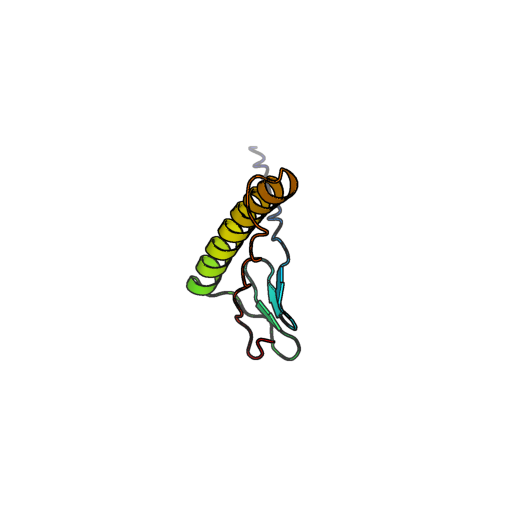755 1.00 96.12 70 MET A CA 1
ATOM 567 C C . MET A 1 70 ? 12.233 -6.066 -13.221 1.00 96.12 70 MET A C 1
ATOM 569 O O . MET A 1 70 ? 12.432 -7.159 -12.685 1.00 96.12 70 MET A O 1
ATOM 573 N N . PRO A 1 71 ? 11.963 -4.962 -12.502 1.00 96.94 71 PRO A N 1
ATOM 574 C CA . PRO A 1 71 ? 11.847 -5.008 -11.052 1.00 96.94 71 PRO A CA 1
ATOM 575 C C . PRO A 1 71 ? 10.562 -5.715 -10.613 1.00 96.94 71 PRO A C 1
ATOM 577 O O . PRO A 1 71 ? 9.556 -5.726 -11.324 1.00 96.94 71 PRO A O 1
ATOM 580 N N . THR A 1 72 ? 10.574 -6.253 -9.396 1.00 96.81 72 THR A N 1
ATOM 581 C CA . THR A 1 72 ? 9.376 -6.805 -8.755 1.00 96.81 72 THR A CA 1
ATOM 582 C C . THR A 1 72 ? 8.574 -5.680 -8.092 1.00 96.81 72 THR A C 1
ATOM 584 O O . THR A 1 72 ? 9.160 -4.898 -7.337 1.00 96.81 72 THR A O 1
ATOM 587 N N . PRO A 1 73 ? 7.251 -5.590 -8.319 1.0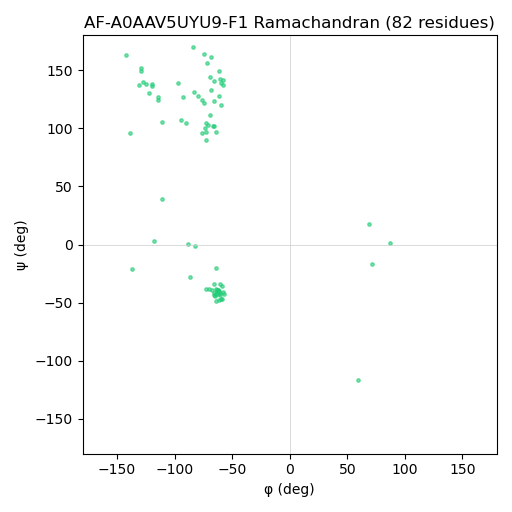0 94.56 73 PRO A N 1
ATOM 588 C CA . PRO A 1 73 ? 6.403 -4.627 -7.625 1.00 94.56 73 PRO A CA 1
ATOM 589 C C . PRO A 1 73 ? 6.460 -4.804 -6.098 1.00 94.56 73 PRO A C 1
ATOM 591 O O . PRO A 1 73 ? 6.469 -5.943 -5.620 1.00 94.56 73 PRO A O 1
ATOM 594 N N . PRO A 1 74 ? 6.456 -3.713 -5.312 1.00 94.50 74 PRO A N 1
ATOM 595 C CA . PRO A 1 74 ? 6.372 -3.797 -3.860 1.00 94.50 74 PRO A CA 1
ATOM 596 C C . PRO A 1 74 ? 5.085 -4.491 -3.415 1.00 94.50 74 PRO A C 1
ATOM 598 O O . PRO A 1 74 ? 4.003 -4.223 -3.943 1.00 94.50 74 PRO A O 1
ATOM 601 N N . LYS A 1 75 ? 5.188 -5.351 -2.399 1.00 91.88 75 LYS A N 1
ATOM 602 C CA . LYS A 1 75 ? 4.023 -6.001 -1.799 1.00 91.88 75 LYS A CA 1
ATOM 603 C C . LYS A 1 75 ? 3.342 -5.042 -0.829 1.00 91.88 75 LYS A C 1
ATOM 605 O O . LYS A 1 75 ? 3.986 -4.504 0.068 1.00 91.88 75 LYS A O 1
ATOM 610 N N . ILE A 1 76 ? 2.038 -4.864 -0.997 1.00 90.50 76 ILE A N 1
ATOM 611 C CA . ILE A 1 76 ? 1.229 -4.067 -0.081 1.00 90.50 76 ILE A CA 1
ATOM 612 C C . ILE A 1 76 ? 1.108 -4.751 1.290 1.00 90.50 76 ILE A C 1
ATOM 614 O O . ILE A 1 76 ? 0.826 -5.952 1.345 1.00 90.50 76 ILE A O 1
ATOM 618 N N . PRO A 1 77 ? 1.316 -4.021 2.400 1.00 90.25 77 PRO A N 1
ATOM 619 C CA . PRO A 1 77 ? 0.972 -4.517 3.724 1.00 90.25 77 PRO A CA 1
ATOM 620 C C . PRO A 1 77 ? -0.527 -4.812 3.836 1.00 90.25 77 PRO A C 1
ATOM 622 O O . PRO A 1 77 ? -1.366 -4.082 3.300 1.00 90.25 77 PRO A O 1
ATOM 625 N N . CYS A 1 78 ? -0.873 -5.875 4.556 1.00 90.06 78 CYS A N 1
ATOM 626 C CA . CYS A 1 78 ? -2.260 -6.220 4.815 1.00 90.06 78 CYS A CA 1
ATOM 627 C C . CYS A 1 78 ? -2.582 -6.088 6.301 1.00 90.06 78 CYS A C 1
ATOM 629 O O . CYS A 1 78 ? -1.926 -6.702 7.139 1.00 90.06 78 CYS A O 1
ATOM 631 N N . PHE A 1 79 ? -3.598 -5.279 6.598 1.00 92.06 79 PHE A N 1
ATOM 632 C CA . PHE A 1 79 ? -4.049 -4.974 7.962 1.00 92.06 79 PHE A CA 1
ATOM 633 C C . PHE A 1 79 ? -5.487 -5.430 8.233 1.00 92.06 79 PHE A C 1
ATOM 635 O O . PHE A 1 79 ? -6.055 -5.162 9.291 1.00 92.06 79 PHE A O 1
ATOM 642 N N . CYS A 1 80 ? -6.097 -6.077 7.251 1.00 91.50 80 CYS A N 1
ATOM 643 C CA . CYS A 1 80 ? -7.410 -6.683 7.371 1.00 91.50 80 CYS A CA 1
ATOM 644 C C . CYS A 1 80 ? -7.330 -8.072 7.982 1.00 91.50 80 CYS A C 1
ATOM 646 O O . CYS A 1 80 ? -6.257 -8.669 8.074 1.00 91.50 80 CYS A O 1
ATOM 648 N N . HIS A 1 81 ? -8.493 -8.611 8.321 1.00 89.56 81 HIS A N 1
ATOM 649 C CA . HIS A 1 81 ? -8.618 -9.989 8.765 1.00 89.56 81 HIS A CA 1
ATOM 650 C C . HIS A 1 81 ? -8.321 -10.967 7.624 1.00 89.56 81 HIS A C 1
ATOM 652 O O . HIS A 1 81 ? -7.649 -11.973 7.844 1.00 89.56 81 HIS A O 1
ATOM 658 N N . ASN A 1 82 ? -8.769 -10.659 6.402 1.00 81.62 82 ASN A N 1
ATOM 659 C CA . ASN A 1 82 ? -8.514 -11.490 5.227 1.00 81.62 82 ASN A CA 1
ATOM 660 C C . ASN A 1 82 ? -7.555 -10.819 4.241 1.00 81.62 82 ASN A C 1
ATOM 662 O O . ASN A 1 82 ? -7.922 -9.926 3.478 1.00 81.62 82 ASN A O 1
ATOM 666 N N . CYS A 1 83 ? -6.321 -11.314 4.226 1.00 74.81 83 CYS A N 1
ATOM 667 C CA . CYS A 1 83 ? -5.302 -10.942 3.255 1.00 74.81 83 CYS A CA 1
ATOM 668 C C . CYS A 1 83 ? -5.313 -11.955 2.109 1.00 74.81 83 CYS A C 1
ATOM 670 O O . CYS A 1 83 ? -4.902 -13.097 2.311 1.00 74.81 83 CYS A O 1
ATOM 672 N N . GLN A 1 84 ? -5.822 -11.552 0.942 1.00 61.19 84 GLN A N 1
ATOM 673 C CA . GLN A 1 84 ? -5.748 -12.355 -0.286 1.00 61.19 84 GLN A CA 1
ATOM 674 C C . GLN A 1 84 ? -4.352 -12.292 -0.909 1.00 61.19 84 GLN A C 1
ATOM 676 O O . GLN A 1 84 ? -3.766 -11.184 -0.931 1.00 61.19 84 GLN A O 1
#

Sequence (84 aa):
LFLALSLVSAEYYMQTYSGTCRYNGMTVYESGYDPRPMTNDELNQMLVYSSQWKQYGIQTGQYWKGLNSMPTPPKIPCFCHNCQ